Protein AF-A0AAD4PW02-F1 (afdb_monomer)

Solvent-accessible surface area (backbone atoms only — not comparable to full-atom values): 6972 Å² total; per-residue (Å²): 130,81,77,55,73,68,57,54,52,50,54,52,51,53,50,52,49,54,52,52,51,55,52,48,54,51,51,54,50,52,54,48,52,50,52,51,51,51,52,54,50,50,52,50,49,53,52,52,48,54,64,70,67,43,84,69,78,70,46,72,63,56,52,48,52,53,54,51,51,54,70,73,43,82,84,74,67,84,66,75,78,61,82,86,66,71,66,84,79,74,75,71,48,60,14,84,78,80,66,47,73,72,39,48,57,92,73,39,90,84,55,83,128

Nearest PDB structures (foldseek):
  2ms0-assembly1_A  TM=4.867E-01  e=1.115E-01  Murine leukemia virus
  1q3y-assembly1_A  TM=4.349E-01  e=4.132E+00  unclassified

Foldseek 3Di:
DPPDPVVVVVVVVVVVVVVVVVVVVVVVVVVVVVVVVVVVVVVVVVVVVVVVPPPDPQDPVNVVVVVVVCVVDVPPDPDPPCVVPPDPDDFADAEPPPRDGNDYVVPDPPDDD

pLDDT: mean 79.1, std 17.26, range [43.88, 98.12]

Structure (mmCIF, N/CA/C/O backbone):
data_AF-A0AAD4PW02-F1
#
_entry.id   AF-A0AAD4PW02-F1
#
loop_
_atom_site.group_PDB
_atom_site.id
_atom_site.type_symbol
_atom_site.label_atom_id
_atom_site.label_alt_id
_atom_site.label_comp_id
_atom_site.label_asym_id
_atom_site.label_entity_id
_atom_site.label_seq_id
_atom_site.pdbx_PDB_ins_code
_atom_site.Cartn_x
_atom_site.Cartn_y
_atom_site.Car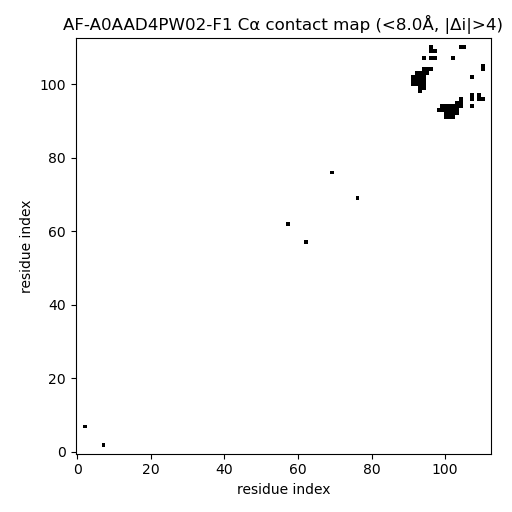tn_z
_atom_site.occupancy
_atom_site.B_iso_or_equiv
_atom_site.auth_seq_id
_atom_site.auth_comp_id
_atom_site.auth_asym_id
_atom_site.auth_atom_id
_atom_site.pdbx_PDB_model_num
ATOM 1 N N . MET A 1 1 ? 26.802 -5.399 -39.393 1.00 60.94 1 MET A N 1
ATOM 2 C CA . MET A 1 1 ? 27.169 -4.007 -39.046 1.00 60.94 1 MET A CA 1
ATOM 3 C C . MET A 1 1 ? 26.808 -3.765 -37.591 1.00 60.94 1 MET A C 1
ATOM 5 O O . MET A 1 1 ? 25.699 -4.143 -37.223 1.00 60.94 1 MET A O 1
ATOM 9 N N . PRO A 1 2 ? 27.699 -3.191 -36.766 1.00 71.56 2 PRO A N 1
ATOM 10 C CA . PRO A 1 2 ? 27.320 -2.759 -35.423 1.00 71.56 2 PRO A CA 1
ATOM 11 C C . PRO A 1 2 ? 26.205 -1.697 -35.506 1.00 71.56 2 PRO A C 1
ATOM 13 O O . PRO A 1 2 ? 26.131 -0.975 -36.508 1.00 71.56 2 PRO A O 1
ATOM 16 N N . PRO A 1 3 ? 25.307 -1.618 -34.506 1.00 70.94 3 PRO A N 1
ATOM 17 C CA . PRO A 1 3 ? 24.261 -0.602 -34.483 1.00 70.94 3 PRO A CA 1
ATOM 18 C C . PRO A 1 3 ? 24.891 0.792 -34.504 1.00 70.94 3 PRO A C 1
ATOM 20 O O . PRO A 1 3 ? 25.960 1.004 -33.927 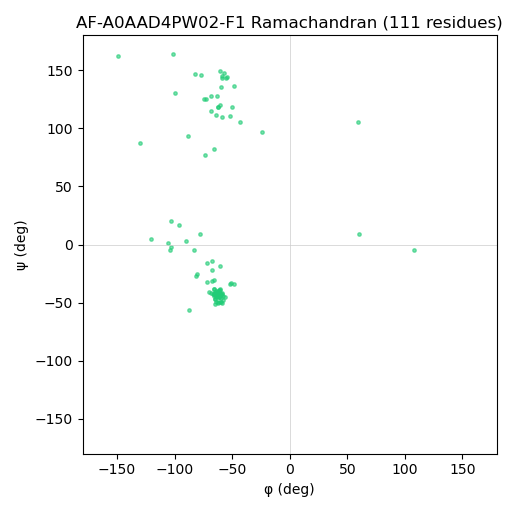1.00 70.94 3 PRO A O 1
ATOM 23 N N . SER A 1 4 ? 24.238 1.749 -35.173 1.00 85.31 4 SER A N 1
ATOM 24 C CA . SER A 1 4 ? 24.755 3.117 -35.188 1.00 85.31 4 SER A CA 1
ATOM 25 C C . SER A 1 4 ? 24.845 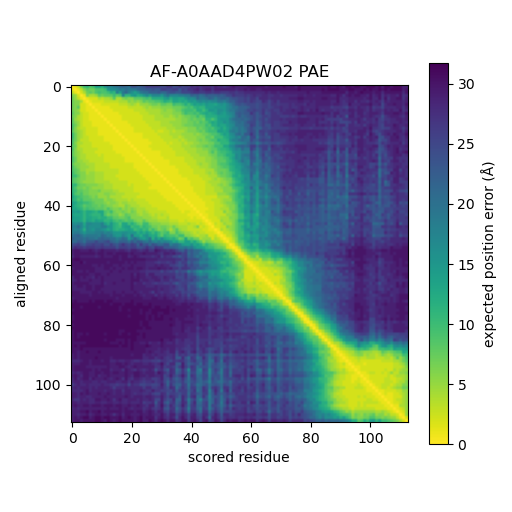3.649 -33.748 1.00 85.31 4 SER A C 1
ATOM 27 O O . SER A 1 4 ? 23.959 3.350 -32.937 1.00 85.31 4 SER A O 1
ATOM 29 N N . PRO A 1 5 ? 25.874 4.450 -33.416 1.00 86.50 5 PRO A N 1
ATOM 30 C CA . PRO A 1 5 ? 26.068 4.979 -32.063 1.00 86.50 5 PRO A CA 1
ATOM 31 C C . PRO A 1 5 ? 24.816 5.666 -31.499 1.00 86.50 5 PRO A C 1
ATOM 33 O O . PRO A 1 5 ? 24.500 5.547 -30.317 1.00 86.50 5 PRO A O 1
ATOM 36 N N . THR A 1 6 ? 24.047 6.322 -32.368 1.00 90.62 6 THR A N 1
ATOM 37 C CA . THR A 1 6 ? 22.794 6.995 -32.025 1.00 90.62 6 THR A CA 1
ATOM 38 C C . THR A 1 6 ? 21.693 6.018 -31.607 1.00 90.62 6 THR A C 1
ATOM 40 O O . THR A 1 6 ? 21.004 6.270 -30.624 1.00 90.62 6 THR A O 1
ATOM 43 N N . LYS A 1 7 ? 21.533 4.884 -32.306 1.00 89.69 7 LYS A N 1
ATOM 44 C CA . LYS A 1 7 ? 20.527 3.864 -31.956 1.00 89.69 7 LYS A CA 1
ATOM 45 C C . LYS A 1 7 ? 20.815 3.249 -30.589 1.00 89.69 7 LYS A C 1
ATOM 47 O O . LYS A 1 7 ? 19.913 3.140 -29.769 1.00 89.69 7 LYS A O 1
ATOM 52 N N . HIS A 1 8 ? 22.082 2.941 -30.324 1.00 91.75 8 HIS A N 1
ATOM 53 C CA . HIS A 1 8 ? 22.505 2.423 -29.025 1.00 91.75 8 HIS A CA 1
ATOM 54 C C . HIS A 1 8 ? 22.193 3.406 -27.883 1.00 91.75 8 HIS A C 1
ATOM 56 O O . HIS A 1 8 ? 21.679 3.006 -26.842 1.00 91.75 8 HIS A O 1
ATOM 62 N N . LEU A 1 9 ? 22.456 4.702 -28.087 1.00 94.69 9 LEU A N 1
ATOM 63 C CA . LEU A 1 9 ? 22.104 5.749 -27.124 1.00 94.69 9 LEU A CA 1
ATOM 64 C C . LEU A 1 9 ? 20.600 5.783 -26.826 1.00 94.69 9 LEU A C 1
ATOM 66 O O . LEU A 1 9 ? 20.216 5.796 -25.658 1.00 94.69 9 LEU A O 1
ATOM 70 N N . PHE A 1 10 ? 19.752 5.750 -27.857 1.00 95.00 10 PHE A N 1
ATOM 71 C CA . PHE A 1 10 ? 18.299 5.724 -27.667 1.00 95.00 10 PHE A CA 1
ATOM 72 C C . PHE A 1 10 ? 17.831 4.474 -26.921 1.00 95.00 10 PHE A C 1
ATOM 74 O O . PHE A 1 10 ? 17.036 4.592 -25.990 1.00 95.00 10 PHE A O 1
ATOM 81 N N . ASP A 1 11 ? 18.365 3.300 -27.252 1.00 94.12 11 ASP A N 1
ATOM 82 C CA . ASP A 1 11 ? 18.021 2.060 -26.555 1.00 94.12 11 ASP A CA 1
ATOM 83 C C . ASP A 1 11 ? 18.409 2.115 -25.071 1.00 94.12 11 ASP A C 1
ATOM 85 O O . ASP A 1 11 ? 17.639 1.682 -24.211 1.00 94.12 11 ASP A O 1
ATOM 89 N N . CYS A 1 12 ? 19.576 2.678 -24.743 1.00 94.25 12 CYS A N 1
ATOM 90 C CA . CYS A 1 12 ? 19.995 2.893 -23.359 1.00 94.25 12 CYS A CA 1
ATOM 91 C C . CYS A 1 12 ? 19.062 3.856 -22.615 1.00 94.25 12 CYS A C 1
ATOM 93 O O . CYS A 1 12 ? 18.697 3.578 -21.473 1.00 94.25 12 CYS A O 1
ATOM 95 N N . LEU A 1 13 ? 18.650 4.956 -23.253 1.00 97.12 13 LEU A N 1
ATOM 96 C CA . LEU A 1 13 ? 17.731 5.930 -22.658 1.00 97.12 13 LEU A CA 1
ATOM 97 C C . LEU A 1 13 ? 16.354 5.322 -22.396 1.00 97.12 13 LEU A C 1
ATOM 99 O O . LEU A 1 13 ? 15.823 5.459 -21.294 1.00 97.12 13 LEU A O 1
ATOM 103 N N . ILE A 1 14 ? 15.799 4.611 -23.379 1.00 96.81 14 ILE A N 1
ATOM 104 C CA . ILE A 1 14 ? 14.498 3.950 -23.254 1.00 96.81 14 ILE A CA 1
ATOM 105 C C . ILE A 1 14 ? 14.554 2.922 -22.126 1.00 96.81 14 ILE A C 1
ATOM 107 O O . ILE A 1 14 ? 13.715 2.955 -21.228 1.00 96.81 14 ILE A O 1
ATOM 111 N N . LYS A 1 15 ? 15.578 2.060 -22.113 1.00 96.94 15 LYS A N 1
ATOM 112 C CA . LYS A 1 15 ? 15.760 1.064 -21.049 1.00 96.94 15 LYS A CA 1
ATOM 113 C C . LYS A 1 15 ? 15.895 1.727 -19.682 1.00 96.94 15 LYS A C 1
ATOM 115 O O . LYS A 1 15 ? 15.161 1.367 -18.766 1.00 96.94 15 LYS A O 1
ATOM 120 N N . GLY A 1 16 ? 16.758 2.735 -19.554 1.00 97.38 16 GLY A N 1
ATOM 121 C CA . GLY A 1 16 ? 16.947 3.476 -18.306 1.00 97.38 16 GLY A CA 1
ATOM 122 C C . GLY A 1 16 ? 15.644 4.084 -17.787 1.00 97.38 16 GLY A C 1
ATOM 123 O O . GLY A 1 16 ? 15.309 3.922 -16.614 1.00 97.38 16 GLY A O 1
ATOM 124 N N . TYR A 1 17 ? 14.862 4.703 -18.674 1.00 97.56 17 TYR A N 1
ATOM 125 C CA . TYR A 1 17 ? 13.568 5.277 -18.323 1.00 97.56 17 TYR A CA 1
ATOM 126 C C . TYR A 1 17 ? 12.548 4.209 -17.908 1.00 97.56 17 TYR A C 1
ATOM 128 O O . TYR A 1 17 ? 11.884 4.362 -16.883 1.00 97.56 17 TYR A O 1
ATOM 136 N N . THR A 1 18 ? 12.452 3.096 -18.643 1.00 97.50 18 THR A N 1
ATOM 137 C CA . THR A 1 18 ? 11.542 1.997 -18.281 1.00 97.50 18 THR A CA 1
ATOM 138 C C . THR A 1 18 ? 11.875 1.398 -16.915 1.00 97.50 18 THR A C 1
ATOM 140 O O . THR A 1 18 ? 10.971 1.208 -16.101 1.00 97.50 18 THR A O 1
ATOM 143 N N . THR A 1 19 ? 13.158 1.193 -16.610 1.00 97.56 19 THR A N 1
ATOM 144 C CA . THR A 1 19 ? 13.607 0.716 -15.296 1.00 97.56 19 THR A CA 1
ATOM 145 C C . THR A 1 19 ? 13.264 1.721 -14.198 1.00 97.56 19 THR A C 1
ATOM 147 O O . THR A 1 19 ? 12.736 1.342 -13.154 1.00 97.56 19 THR A O 1
ATOM 150 N N . ALA A 1 20 ? 13.494 3.017 -14.436 1.00 98.12 20 ALA A N 1
ATOM 151 C CA . ALA A 1 20 ? 13.149 4.065 -13.479 1.00 98.12 20 ALA A CA 1
ATOM 152 C C . ALA A 1 20 ? 11.639 4.116 -13.196 1.00 98.12 20 ALA A C 1
ATOM 154 O O . ALA A 1 20 ? 11.231 4.272 -12.045 1.00 98.12 20 ALA A O 1
ATOM 155 N N . LEU A 1 21 ? 10.794 3.946 -14.216 1.00 97.81 21 LEU A N 1
ATOM 156 C CA . LEU A 1 21 ? 9.342 3.882 -14.041 1.00 97.81 21 LEU A CA 1
ATOM 157 C C . LEU A 1 21 ? 8.908 2.671 -13.212 1.00 97.81 21 LEU A C 1
ATOM 159 O O . LEU A 1 21 ? 8.091 2.821 -12.303 1.00 97.81 21 LEU A O 1
ATOM 163 N N . GLN A 1 22 ? 9.461 1.491 -13.492 1.00 97.50 22 GLN A N 1
ATOM 164 C CA . GLN A 1 22 ? 9.152 0.273 -12.739 1.00 97.50 22 GLN A CA 1
ATOM 165 C C . GLN A 1 22 ? 9.536 0.414 -11.263 1.00 97.50 22 GLN A C 1
ATOM 167 O O . GLN A 1 22 ? 8.728 0.116 -10.382 1.00 97.50 22 GLN A O 1
ATOM 172 N N . LEU A 1 23 ? 10.731 0.944 -10.987 1.00 97.75 23 LEU A N 1
ATOM 173 C CA . LEU A 1 23 ? 11.184 1.219 -9.624 1.00 97.75 23 LEU A CA 1
ATOM 174 C C . LEU A 1 23 ? 10.280 2.240 -8.927 1.00 97.75 23 LEU A C 1
ATOM 176 O O . LEU A 1 23 ? 9.853 2.015 -7.797 1.00 97.75 23 LEU A O 1
ATOM 180 N N . ASN A 1 24 ? 9.919 3.329 -9.608 1.00 98.06 24 ASN A N 1
ATOM 181 C CA . ASN A 1 24 ? 9.010 4.329 -9.052 1.00 98.06 24 ASN A CA 1
ATOM 182 C C . ASN A 1 24 ? 7.631 3.747 -8.725 1.00 98.06 24 ASN A C 1
ATOM 184 O O . ASN A 1 24 ? 7.061 4.0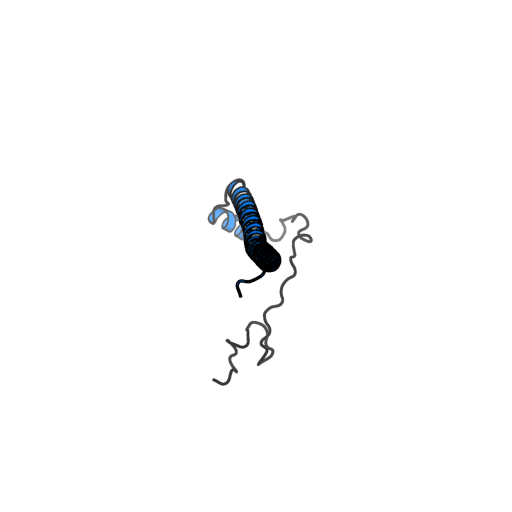87 -7.689 1.00 98.06 24 ASN A O 1
ATOM 188 N N . ALA A 1 25 ? 7.095 2.854 -9.559 1.00 97.69 25 ALA A N 1
ATOM 189 C CA . ALA A 1 25 ? 5.820 2.198 -9.286 1.00 97.69 25 ALA A CA 1
ATOM 190 C C . ALA A 1 25 ? 5.874 1.353 -8.000 1.00 97.69 25 ALA A C 1
ATOM 192 O O . ALA A 1 25 ? 4.966 1.440 -7.168 1.00 97.69 25 ALA A O 1
ATOM 193 N N . ILE A 1 26 ? 6.956 0.592 -7.802 1.00 97.94 26 ILE A N 1
ATOM 194 C CA . ILE A 1 26 ? 7.183 -0.197 -6.582 1.00 97.94 26 ILE A CA 1
ATOM 195 C C . ILE A 1 26 ? 7.295 0.731 -5.366 1.00 97.94 26 ILE A C 1
ATOM 197 O O . ILE A 1 26 ? 6.554 0.568 -4.397 1.00 97.94 26 ILE A O 1
ATOM 201 N N . LEU A 1 27 ? 8.134 1.766 -5.452 1.00 98.06 27 LEU A N 1
ATOM 202 C CA . LEU A 1 27 ? 8.344 2.725 -4.366 1.00 98.06 27 LEU A CA 1
ATOM 203 C C . LEU A 1 27 ? 7.061 3.464 -3.976 1.00 98.06 27 LEU A C 1
ATOM 205 O O . LEU A 1 27 ? 6.816 3.713 -2.796 1.00 98.06 27 LEU A O 1
ATOM 209 N N . LEU A 1 28 ? 6.214 3.821 -4.944 1.00 98.12 28 LEU A N 1
ATOM 210 C CA . LEU A 1 28 ? 4.934 4.469 -4.666 1.00 98.12 28 LEU A CA 1
ATOM 211 C C . LEU A 1 28 ? 4.001 3.555 -3.871 1.00 98.12 28 LEU A C 1
ATOM 213 O O . LEU A 1 28 ? 3.361 4.027 -2.925 1.00 98.12 28 LEU A O 1
ATOM 217 N N . LYS A 1 29 ? 3.957 2.265 -4.220 1.00 97.62 29 LYS A N 1
ATOM 218 C CA . LYS A 1 29 ? 3.178 1.262 -3.493 1.00 97.62 29 LYS A CA 1
ATOM 219 C C . LYS A 1 29 ? 3.713 1.072 -2.076 1.00 97.62 29 LYS A C 1
ATOM 221 O O . LYS A 1 29 ? 2.956 1.224 -1.123 1.00 97.62 29 LYS A O 1
ATOM 226 N N . GLU A 1 30 ? 5.013 0.844 -1.922 1.00 97.81 30 GLU A N 1
ATOM 227 C CA . GLU A 1 30 ? 5.643 0.675 -0.607 1.00 97.81 30 GLU A CA 1
ATOM 228 C C . GLU A 1 30 ? 5.441 1.908 0.278 1.00 97.81 30 GLU A C 1
ATOM 230 O O . GLU A 1 30 ? 5.075 1.799 1.448 1.00 97.81 30 GLU A O 1
ATOM 235 N N . ARG A 1 31 ? 5.592 3.111 -0.287 1.00 98.06 31 ARG A N 1
ATOM 236 C CA . ARG A 1 31 ? 5.346 4.364 0.434 1.00 98.06 31 ARG A CA 1
ATOM 237 C C . ARG A 1 31 ? 3.895 4.482 0.891 1.00 98.06 31 ARG A C 1
ATOM 239 O O . ARG A 1 31 ? 3.643 4.989 1.987 1.00 98.06 31 ARG A O 1
ATOM 246 N N . TYR A 1 32 ? 2.940 4.067 0.061 1.00 97.81 32 TYR A N 1
ATOM 247 C CA . TYR A 1 32 ? 1.530 4.036 0.437 1.00 97.81 32 TYR A CA 1
ATOM 248 C C . TYR A 1 32 ? 1.287 3.040 1.578 1.00 97.81 32 TYR A C 1
ATOM 250 O O . TYR A 1 32 ? 0.724 3.422 2.607 1.00 97.81 32 TYR A O 1
ATOM 258 N N . ASP A 1 33 ? 1.785 1.811 1.444 1.00 97.69 33 ASP A N 1
ATOM 259 C CA . ASP A 1 33 ? 1.629 0.750 2.441 1.00 97.69 33 ASP A CA 1
ATOM 260 C C . ASP A 1 33 ? 2.235 1.155 3.793 1.00 97.69 33 ASP A C 1
ATOM 262 O O . ASP A 1 33 ? 1.598 1.000 4.840 1.00 97.69 33 ASP A O 1
ATOM 266 N N . LEU A 1 34 ? 3.415 1.784 3.781 1.00 98.06 34 LEU A N 1
ATOM 267 C CA . LEU A 1 34 ? 4.055 2.339 4.974 1.00 98.06 34 LEU A CA 1
ATOM 268 C C . LEU A 1 34 ? 3.203 3.427 5.634 1.00 98.06 34 LEU A C 1
ATOM 270 O O . LEU A 1 34 ? 3.025 3.418 6.854 1.00 98.06 34 LEU A O 1
ATOM 274 N N . ARG A 1 35 ? 2.626 4.354 4.859 1.00 97.56 35 ARG A N 1
ATOM 275 C CA . ARG A 1 35 ? 1.732 5.392 5.405 1.00 97.56 35 ARG A CA 1
ATOM 276 C C . ARG A 1 35 ? 0.491 4.782 6.047 1.00 97.56 35 ARG A C 1
ATOM 278 O O . ARG A 1 35 ? 0.104 5.200 7.140 1.00 97.56 35 ARG A O 1
ATOM 285 N N . VAL A 1 36 ? -0.106 3.777 5.410 1.00 97.56 36 VAL A N 1
ATOM 286 C CA . VAL A 1 36 ? -1.255 3.047 5.959 1.00 97.56 36 VAL A CA 1
ATOM 287 C C . VAL A 1 36 ? -0.870 2.321 7.251 1.00 97.56 36 VAL A C 1
ATOM 289 O O . VAL A 1 36 ? -1.602 2.407 8.240 1.00 97.56 36 VAL A O 1
ATOM 292 N N . ALA A 1 37 ? 0.284 1.652 7.290 1.00 97.06 37 ALA A N 1
ATOM 293 C CA . ALA A 1 37 ? 0.781 0.969 8.482 1.00 97.06 37 ALA A CA 1
ATOM 294 C C . ALA A 1 37 ? 1.029 1.943 9.647 1.00 97.06 37 ALA A C 1
ATOM 296 O O . ALA A 1 37 ? 0.577 1.686 10.766 1.00 97.06 37 ALA A O 1
ATOM 297 N N . ILE A 1 38 ? 1.654 3.095 9.380 1.00 96.69 38 ILE A N 1
ATOM 298 C CA . ILE A 1 38 ? 1.859 4.162 10.370 1.00 96.69 38 ILE A CA 1
ATOM 299 C C . ILE A 1 38 ? 0.516 4.659 10.902 1.00 96.69 38 ILE A C 1
ATOM 301 O O . ILE A 1 38 ? 0.346 4.779 12.116 1.00 96.69 38 ILE A O 1
ATOM 305 N N . GLN A 1 39 ? -0.457 4.915 10.025 1.00 95.81 39 GLN A N 1
ATOM 306 C CA . GLN A 1 39 ? -1.769 5.395 10.450 1.00 95.81 39 GLN A CA 1
ATOM 307 C C . GLN A 1 39 ? -2.483 4.365 11.332 1.00 95.81 39 GLN A C 1
ATOM 309 O O . GLN A 1 39 ? -3.008 4.719 12.387 1.00 95.81 39 GLN A O 1
ATOM 314 N N . ARG A 1 40 ? -2.432 3.079 10.964 1.00 94.81 40 ARG A N 1
ATOM 315 C CA . ARG A 1 40 ? -2.952 1.975 11.788 1.00 94.81 40 ARG A CA 1
ATOM 316 C C . ARG A 1 40 ? -2.247 1.881 13.141 1.00 94.81 40 ARG A C 1
ATOM 318 O O . ARG A 1 40 ? -2.881 1.594 14.151 1.00 94.81 40 ARG A O 1
ATOM 325 N N . GLN A 1 41 ? -0.937 2.102 13.190 1.00 94.50 41 GLN A N 1
ATOM 326 C CA . GLN A 1 41 ? -0.201 2.074 14.451 1.00 94.50 41 GLN A CA 1
ATOM 327 C C . GLN A 1 41 ? -0.559 3.272 15.336 1.00 94.50 41 GLN A C 1
ATOM 329 O O . GLN A 1 41 ? -0.743 3.098 16.541 1.00 94.50 41 GLN A O 1
ATOM 334 N N . LYS A 1 42 ? -0.711 4.468 14.754 1.00 93.88 42 LYS A N 1
ATOM 335 C CA . LYS A 1 42 ? -1.176 5.665 15.466 1.00 93.88 42 LYS A CA 1
ATOM 336 C C . LYS A 1 42 ? -2.556 5.437 16.071 1.00 93.88 42 LYS A C 1
ATOM 338 O O . LYS A 1 42 ? -2.705 5.622 17.274 1.00 93.88 42 LYS A O 1
ATOM 343 N N . THR A 1 43 ? -3.524 4.948 15.293 1.00 90.12 43 THR A N 1
ATOM 344 C CA . THR A 1 43 ? -4.871 4.663 15.814 1.00 90.12 43 THR A CA 1
ATOM 345 C C . THR A 1 43 ? -4.836 3.620 16.927 1.00 90.12 43 THR A C 1
ATOM 347 O O . THR A 1 43 ? -5.441 3.839 17.973 1.00 90.12 43 THR A O 1
ATOM 350 N N . LYS A 1 44 ? -4.060 2.536 16.774 1.00 90.69 44 LYS A N 1
ATOM 351 C CA . LYS A 1 44 ? -3.856 1.544 17.845 1.00 90.69 44 LYS A CA 1
ATOM 352 C C . LYS A 1 44 ? -3.285 2.167 19.120 1.00 90.69 44 LYS A C 1
ATOM 354 O O . LYS A 1 44 ? -3.776 1.867 20.205 1.00 90.69 44 LYS A O 1
ATOM 359 N N . ARG A 1 45 ? -2.277 3.040 19.013 1.00 88.12 45 ARG A N 1
ATOM 360 C CA . ARG A 1 45 ? -1.701 3.751 20.169 1.00 88.12 45 ARG A CA 1
ATOM 361 C C . ARG A 1 45 ? -2.723 4.672 20.828 1.00 88.12 45 ARG A C 1
ATOM 363 O O . ARG A 1 45 ? -2.833 4.648 22.046 1.00 88.12 45 ARG A O 1
ATOM 370 N N . THR A 1 46 ? -3.497 5.426 20.048 1.00 87.88 46 THR A N 1
ATOM 371 C CA . THR A 1 46 ? -4.562 6.292 20.573 1.00 87.88 46 THR A CA 1
ATOM 372 C C . THR A 1 46 ? -5.628 5.484 21.308 1.00 87.88 46 THR A C 1
ATOM 374 O O . THR A 1 46 ? -6.007 5.854 22.414 1.00 87.88 46 THR A O 1
ATOM 377 N N . ILE A 1 47 ? -6.081 4.361 20.739 1.00 79.00 47 ILE A N 1
ATOM 378 C CA . ILE A 1 47 ? -7.060 3.473 21.382 1.00 79.00 47 ILE A CA 1
ATOM 379 C C . 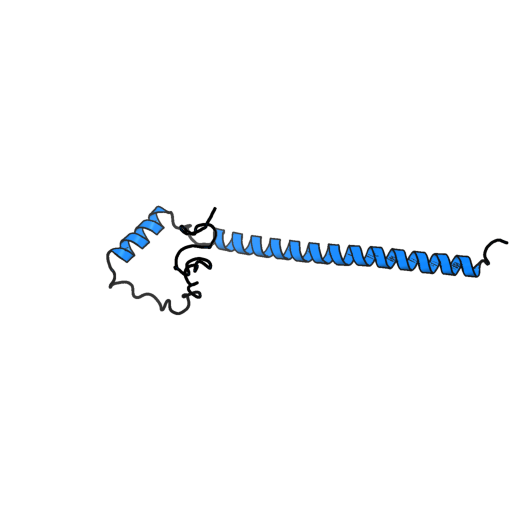ILE A 1 47 ? -6.486 2.909 22.683 1.00 79.00 47 ILE A C 1
ATOM 381 O O . ILE A 1 47 ? -7.123 3.023 23.725 1.00 79.00 47 ILE A O 1
ATOM 385 N N . LYS A 1 48 ? -5.262 2.366 22.653 1.00 76.25 48 LYS A N 1
ATOM 386 C CA . LYS A 1 48 ? -4.599 1.838 23.853 1.00 76.25 48 LYS A CA 1
ATOM 387 C C . LYS A 1 48 ? -4.430 2.914 24.930 1.00 76.25 48 LYS A C 1
ATOM 389 O O . LYS A 1 48 ? -4.678 2.638 26.095 1.00 76.25 48 LYS A O 1
ATOM 394 N N . GLY A 1 49 ? -4.058 4.134 24.542 1.00 78.44 49 GLY A N 1
ATOM 395 C CA . GLY A 1 49 ? -3.955 5.274 25.452 1.00 78.44 49 GLY A CA 1
ATOM 396 C C . GLY A 1 49 ? -5.295 5.637 26.091 1.00 78.44 49 GLY A C 1
ATOM 397 O O . GLY A 1 49 ? -5.348 5.831 27.296 1.00 78.44 49 GLY A O 1
ATOM 398 N N . ARG A 1 50 ? -6.394 5.650 25.324 1.00 72.19 50 ARG A N 1
ATOM 399 C CA . ARG A 1 50 ? -7.743 5.872 25.877 1.00 72.19 50 ARG A CA 1
ATOM 400 C C . ARG A 1 50 ? -8.152 4.782 26.867 1.00 72.19 50 ARG A C 1
ATOM 402 O O . ARG A 1 50 ? -8.718 5.107 27.897 1.00 72.19 50 ARG A O 1
ATOM 409 N N . VAL A 1 51 ? -7.845 3.518 26.572 1.00 66.62 51 VAL A N 1
ATOM 410 C CA . VAL A 1 51 ? -8.141 2.392 27.475 1.00 66.62 51 VAL A CA 1
ATOM 411 C C . VAL A 1 51 ? -7.323 2.480 28.766 1.00 66.62 51 VAL A C 1
ATOM 413 O O . VAL A 1 51 ? -7.868 2.261 29.838 1.00 66.62 51 VAL A O 1
ATOM 416 N N . LEU A 1 52 ? -6.035 2.825 28.682 1.00 66.00 52 LEU A N 1
ATOM 417 C CA . LEU A 1 52 ? -5.163 2.958 29.856 1.00 66.00 52 LEU A CA 1
ATOM 418 C C . LEU A 1 52 ? -5.483 4.192 30.711 1.00 66.00 52 LEU A C 1
ATOM 420 O O . LEU A 1 52 ? -5.311 4.145 31.922 1.00 66.00 52 LEU A O 1
ATOM 424 N N . ASN A 1 53 ? -5.945 5.276 30.087 1.00 61.25 53 ASN A N 1
ATOM 425 C CA . ASN A 1 53 ? -6.301 6.521 30.770 1.00 61.25 53 ASN A CA 1
ATOM 426 C C . ASN A 1 53 ? -7.770 6.565 31.221 1.00 61.25 53 ASN A C 1
ATOM 428 O O . ASN A 1 53 ? -8.196 7.592 31.746 1.00 61.25 53 ASN A O 1
ATOM 432 N N . MET A 1 54 ? -8.552 5.496 31.020 1.00 56.84 54 MET A N 1
ATOM 433 C CA . MET A 1 54 ? -9.846 5.368 31.693 1.00 56.84 54 MET A CA 1
ATOM 434 C C . MET A 1 54 ? -9.582 5.321 33.203 1.00 56.84 54 MET A C 1
ATOM 436 O O . MET A 1 54 ? -8.871 4.419 33.658 1.00 56.84 54 MET A O 1
ATOM 440 N N . PRO A 1 55 ? -10.097 6.286 33.985 1.00 52.78 55 PRO A N 1
ATOM 441 C CA . PRO A 1 55 ? -9.862 6.326 35.417 1.00 52.78 55 PRO A CA 1
ATOM 442 C C . PRO A 1 55 ? -10.492 5.081 36.036 1.00 52.78 55 PRO A C 1
ATOM 444 O O . PRO A 1 55 ? -11.709 4.949 36.031 1.00 52.78 55 PRO A O 1
ATOM 447 N N . ARG A 1 56 ? -9.631 4.181 36.535 1.00 54.47 56 ARG A N 1
ATOM 448 C CA . ARG A 1 56 ? -9.967 2.891 37.150 1.00 54.47 56 ARG A CA 1
ATOM 449 C C . ARG A 1 56 ? -10.734 1.982 36.180 1.00 54.47 56 ARG A C 1
ATOM 451 O O . ARG A 1 56 ? -11.918 2.166 35.923 1.00 54.47 56 ARG A O 1
ATOM 458 N N . ALA A 1 57 ? -10.063 0.964 35.637 1.00 60.34 57 ALA A N 1
ATOM 459 C CA . ALA A 1 57 ? -10.783 -0.156 35.040 1.00 60.34 57 ALA A CA 1
ATOM 460 C C . ALA A 1 57 ? -11.790 -0.648 36.089 1.00 60.34 57 ALA A C 1
ATOM 462 O O . ALA A 1 57 ? -11.358 -1.134 37.134 1.00 60.34 57 ALA A O 1
ATOM 463 N N . MET A 1 58 ? -13.093 -0.442 35.850 1.00 61.25 58 MET A N 1
ATOM 464 C CA . MET A 1 58 ? -14.133 -1.013 36.702 1.00 61.25 58 MET A CA 1
ATOM 465 C C . MET A 1 58 ? -13.809 -2.493 36.838 1.00 61.25 58 MET A C 1
ATOM 467 O O . MET A 1 58 ? -13.719 -3.207 35.832 1.00 61.25 58 MET A O 1
ATOM 471 N N . GLY A 1 59 ? -13.563 -2.934 38.070 1.00 65.81 59 GLY A N 1
ATOM 472 C CA . GLY A 1 59 ? -13.401 -4.354 38.332 1.00 65.81 59 GLY A CA 1
ATOM 473 C C . GLY A 1 59 ? -14.664 -5.071 37.865 1.00 65.81 59 GLY A C 1
ATOM 474 O O . GLY A 1 59 ? -15.756 -4.513 37.942 1.00 65.81 59 GLY A O 1
ATOM 475 N N . VAL A 1 60 ? -14.544 -6.310 37.387 1.00 63.06 60 VAL A N 1
ATOM 476 C CA . VAL A 1 60 ? -15.713 -7.110 36.972 1.00 63.06 60 VAL A CA 1
ATOM 477 C C . VAL A 1 60 ? -16.789 -7.132 38.074 1.00 63.06 60 VAL A C 1
ATOM 479 O O . VAL A 1 60 ? -17.971 -7.072 37.757 1.00 63.06 60 VAL A O 1
ATOM 482 N N . SER A 1 61 ? -16.377 -7.102 39.348 1.00 60.59 61 SER A N 1
ATOM 483 C CA . SER A 1 61 ? -17.261 -6.964 40.517 1.00 60.59 61 SER A CA 1
ATOM 484 C C . SER A 1 61 ? -17.995 -5.619 40.571 1.00 60.59 61 SER A C 1
ATOM 486 O O . SER A 1 61 ? -19.205 -5.597 40.742 1.00 60.59 61 SER A O 1
ATOM 488 N N . GLU A 1 62 ? -17.296 -4.499 40.360 1.00 61.47 62 GLU A N 1
ATOM 489 C CA . GLU A 1 62 ? -17.903 -3.158 40.384 1.00 61.47 62 GLU A CA 1
ATOM 490 C C . GLU A 1 62 ? -18.905 -2.991 39.233 1.00 61.47 62 GLU A C 1
ATOM 492 O O . GLU A 1 62 ? -19.987 -2.438 39.412 1.00 61.47 62 GLU A O 1
ATOM 497 N N . ALA A 1 63 ? -18.588 -3.539 38.055 1.00 67.56 63 ALA A N 1
ATOM 498 C CA . ALA A 1 63 ? -19.511 -3.554 36.924 1.00 67.56 63 ALA A CA 1
ATOM 499 C C . ALA A 1 63 ? -20.757 -4.412 37.213 1.00 67.56 63 ALA A C 1
ATOM 501 O O . ALA A 1 63 ? -21.871 -4.012 36.875 1.00 67.56 63 ALA A O 1
ATOM 502 N N . GLN A 1 64 ? -20.576 -5.568 37.861 1.00 71.12 64 GLN A N 1
ATOM 503 C CA . GLN A 1 64 ? -21.674 -6.448 38.261 1.00 71.12 64 GLN A CA 1
ATOM 504 C C . GLN A 1 64 ? -22.575 -5.797 39.316 1.00 71.12 64 GLN A C 1
ATOM 506 O O . GLN A 1 64 ? -23.796 -5.844 39.172 1.00 71.12 64 GLN A O 1
ATOM 511 N N . GLU A 1 65 ? -22.003 -5.128 40.315 1.00 69.12 65 GLU A N 1
ATOM 512 C CA . GLU A 1 65 ? -22.748 -4.400 41.347 1.00 69.12 65 GLU A CA 1
ATOM 513 C C . GLU A 1 65 ? -23.577 -3.257 40.757 1.00 69.12 65 GLU A C 1
ATOM 515 O O . GLU A 1 65 ? -24.748 -3.115 41.099 1.00 69.12 65 GLU A O 1
ATOM 520 N N . ILE A 1 66 ? -23.028 -2.499 39.803 1.00 68.88 66 ILE A N 1
ATOM 521 C CA . ILE A 1 66 ? -23.772 -1.439 39.108 1.00 68.88 66 ILE A CA 1
ATOM 522 C C . ILE A 1 66 ? -24.929 -2.031 38.295 1.00 68.88 66 ILE A C 1
ATOM 524 O O . ILE A 1 66 ? -26.041 -1.505 38.336 1.00 68.88 66 ILE A O 1
ATOM 528 N N . THR A 1 67 ? -24.710 -3.147 37.588 1.00 68.25 67 THR A N 1
ATOM 529 C CA . THR A 1 67 ? -25.798 -3.816 36.854 1.00 68.25 67 THR A CA 1
ATOM 530 C C . THR A 1 67 ? -26.863 -4.398 37.782 1.00 68.25 67 THR A C 1
ATOM 532 O O . THR A 1 67 ? -28.047 -4.295 37.477 1.00 68.25 67 THR A O 1
ATOM 535 N N . ALA A 1 68 ? -26.475 -4.960 38.929 1.00 71.38 68 ALA A N 1
ATOM 536 C CA . ALA A 1 68 ? -27.407 -5.501 39.913 1.00 71.38 68 ALA A CA 1
ATOM 537 C C . ALA A 1 68 ? -28.219 -4.386 40.591 1.00 71.38 68 ALA A C 1
ATOM 539 O O . ALA A 1 68 ? -29.435 -4.510 40.729 1.00 71.38 68 ALA A O 1
ATOM 540 N N . ALA A 1 69 ? -27.578 -3.268 40.939 1.00 64.31 69 ALA A N 1
ATOM 541 C CA . ALA A 1 69 ? -28.238 -2.095 41.505 1.00 64.31 69 ALA A CA 1
ATOM 542 C C . ALA A 1 69 ? -29.224 -1.449 40.513 1.00 64.31 69 ALA A C 1
ATOM 544 O O . ALA A 1 69 ? -30.334 -1.085 40.900 1.00 64.31 69 ALA A O 1
ATOM 545 N N . ALA A 1 70 ? -28.866 -1.376 39.226 1.00 61.66 70 ALA A N 1
ATOM 546 C CA . ALA A 1 70 ? -29.744 -0.863 38.171 1.00 61.66 70 ALA A CA 1
ATOM 547 C C . ALA A 1 70 ? -30.979 -1.752 37.925 1.00 61.66 70 ALA A C 1
ATOM 549 O O . ALA A 1 70 ? -32.037 -1.249 37.556 1.00 61.66 70 ALA A O 1
ATOM 550 N N . LEU A 1 71 ? -30.863 -3.065 38.148 1.00 62.16 71 LEU A N 1
ATOM 551 C CA . LEU A 1 71 ? -31.982 -4.008 38.046 1.00 62.16 71 LEU A CA 1
ATOM 552 C C . LEU A 1 71 ? -32.875 -4.010 39.300 1.00 62.16 71 LEU A C 1
ATOM 554 O O . LEU A 1 71 ? -34.053 -4.342 39.197 1.00 62.16 71 LEU A O 1
ATOM 558 N N . ALA A 1 72 ? -32.337 -3.638 40.466 1.00 62.34 72 ALA A N 1
ATOM 559 C CA . ALA A 1 72 ? -33.063 -3.617 41.739 1.00 62.34 72 ALA A CA 1
ATOM 560 C C . ALA A 1 72 ? -33.936 -2.361 41.941 1.00 62.34 72 ALA A C 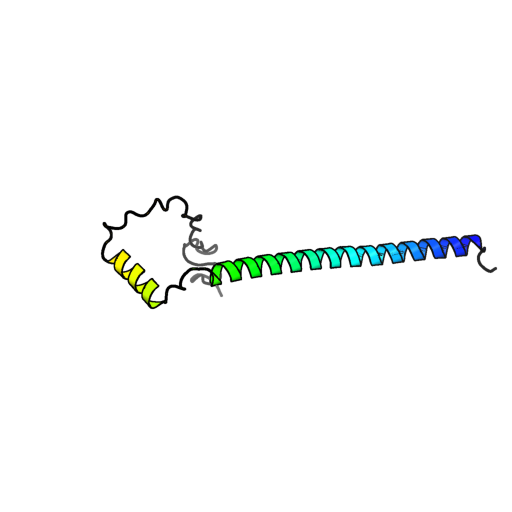1
ATOM 562 O O . ALA A 1 72 ? -34.951 -2.434 42.630 1.00 62.34 72 ALA A O 1
ATOM 563 N N . HIS A 1 73 ? -33.582 -1.225 41.327 1.00 51.75 73 HIS A N 1
ATOM 564 C CA . HIS A 1 73 ? -34.364 0.016 41.390 1.00 51.75 73 HIS A CA 1
ATOM 565 C C . HIS A 1 73 ? -34.609 0.605 39.988 1.00 51.75 73 HIS A C 1
ATOM 567 O O . HIS A 1 73 ? -33.861 1.482 39.550 1.00 51.75 73 HIS A O 1
ATOM 573 N N . PRO A 1 74 ? -35.682 0.188 39.288 1.00 53.94 74 PRO A N 1
ATOM 574 C CA . PRO A 1 74 ? -35.999 0.703 37.954 1.00 53.94 74 PRO A CA 1
ATOM 575 C C . PRO A 1 74 ? -36.420 2.185 37.931 1.00 53.94 74 PRO A C 1
ATOM 577 O O . PRO A 1 74 ? -36.416 2.786 36.863 1.00 53.94 74 PRO A O 1
ATOM 580 N N . GLU A 1 75 ? -36.751 2.798 39.076 1.00 51.03 75 GLU A N 1
ATOM 581 C CA . GLU A 1 75 ? -37.302 4.167 39.122 1.00 51.03 75 GLU A CA 1
ATOM 582 C C . GLU A 1 75 ? -36.323 5.272 39.565 1.00 51.03 75 GLU A C 1
ATOM 584 O O . GLU A 1 75 ? -36.674 6.447 39.509 1.00 51.03 75 GLU A O 1
ATOM 589 N N . ALA A 1 76 ? -35.087 4.951 39.968 1.00 46.53 76 ALA A N 1
ATOM 590 C CA . ALA A 1 76 ? -34.148 5.956 40.501 1.00 46.53 76 ALA A CA 1
ATOM 591 C C . ALA A 1 76 ? -33.007 6.352 39.547 1.00 46.53 76 ALA A C 1
ATOM 593 O O . ALA A 1 76 ? -32.166 7.179 39.898 1.00 46.53 76 ALA A O 1
ATOM 594 N N . SER A 1 77 ? -32.961 5.803 38.331 1.00 44.19 77 SER A N 1
ATOM 595 C CA . SER A 1 77 ? -32.019 6.280 37.318 1.00 44.19 77 SER A CA 1
ATOM 596 C C . SER A 1 77 ? -32.666 7.414 36.530 1.00 44.19 77 SER A C 1
ATOM 598 O O . SER A 1 77 ? -33.334 7.185 35.525 1.00 44.19 77 SER A O 1
ATOM 600 N N . GLN A 1 78 ? -32.435 8.659 36.953 1.00 49.00 78 GLN A N 1
ATOM 601 C CA . GLN A 1 78 ? -32.448 9.778 36.008 1.00 49.00 78 GLN A CA 1
ATOM 602 C C . GLN A 1 78 ? -31.268 9.570 35.057 1.00 49.00 78 GLN A C 1
ATOM 604 O O . GLN A 1 78 ? -30.161 10.060 35.262 1.00 49.00 78 GLN A O 1
ATOM 609 N N . ILE A 1 79 ? -31.504 8.732 34.053 1.00 48.50 79 ILE A N 1
ATOM 610 C CA . ILE A 1 79 ? -30.587 8.455 32.961 1.00 48.50 79 ILE A CA 1
ATOM 611 C C . ILE A 1 79 ? -30.397 9.788 32.223 1.00 48.50 79 ILE A C 1
ATOM 613 O O . ILE A 1 79 ? -31.383 10.324 31.710 1.00 48.50 79 ILE A O 1
ATOM 617 N N . PRO A 1 80 ? -29.178 10.355 32.144 1.00 43.88 80 PRO A N 1
ATOM 618 C CA . PRO A 1 80 ? -28.941 11.462 31.234 1.00 43.88 80 PRO A CA 1
ATOM 619 C C . PRO A 1 80 ? -29.241 10.938 29.834 1.00 43.88 80 PRO A C 1
ATOM 621 O O . PRO A 1 80 ? -28.657 9.940 29.417 1.00 43.88 80 PRO A O 1
ATOM 624 N N . ASN A 1 81 ? -30.215 11.575 29.185 1.00 45.91 81 ASN A N 1
ATOM 625 C CA . ASN A 1 81 ? -30.829 11.196 27.920 1.00 45.91 81 ASN A CA 1
ATOM 626 C C . ASN A 1 81 ? -29.925 10.307 27.025 1.00 45.91 81 ASN A C 1
ATOM 628 O O . ASN A 1 81 ? -29.050 10.795 26.308 1.00 45.91 81 ASN A O 1
ATOM 632 N N . LEU A 1 82 ? -30.142 8.984 27.096 1.00 47.41 82 LEU A N 1
ATOM 633 C CA . LEU A 1 82 ? -29.446 7.960 26.305 1.00 47.41 82 LEU A CA 1
ATOM 634 C C . LEU A 1 82 ? -29.983 7.858 24.865 1.00 47.41 82 LEU A C 1
ATOM 636 O O . LEU A 1 82 ? -29.560 6.968 24.127 1.00 47.41 82 LEU A O 1
ATOM 640 N N . GLU A 1 83 ? -30.850 8.772 24.415 1.00 47.06 83 GLU A N 1
ATOM 641 C CA . GLU A 1 83 ? -31.306 8.814 23.015 1.00 47.06 83 GLU A CA 1
ATOM 642 C C . GLU A 1 83 ? -30.144 9.039 22.027 1.00 47.06 83 GLU A C 1
ATOM 644 O O . GLU A 1 83 ? -30.249 8.694 20.853 1.00 47.06 83 GLU A O 1
ATOM 649 N N . ALA A 1 84 ? -28.989 9.532 22.491 1.00 49.50 84 ALA A N 1
ATOM 650 C CA . ALA A 1 84 ? -27.795 9.700 21.661 1.00 49.50 84 ALA A CA 1
ATOM 651 C C . ALA A 1 84 ? -26.930 8.427 21.498 1.00 49.50 84 ALA A C 1
ATOM 653 O O . ALA A 1 84 ? -25.945 8.462 20.757 1.00 49.50 84 ALA A O 1
ATOM 654 N N . LEU A 1 85 ? -27.256 7.310 22.170 1.00 51.41 85 LEU A N 1
ATOM 655 C CA . LEU A 1 85 ? -26.433 6.086 22.181 1.00 51.41 85 LEU A CA 1
ATOM 656 C C . LEU A 1 85 ? -27.136 4.829 21.656 1.00 51.41 85 LEU A C 1
ATOM 658 O O . LEU A 1 85 ? -26.527 3.755 21.644 1.00 51.41 85 LEU A O 1
ATOM 662 N N . GLU A 1 86 ? -28.368 4.939 21.155 1.00 58.22 86 GLU A N 1
ATOM 663 C CA . GLU A 1 86 ? -29.011 3.844 20.429 1.00 58.22 86 GLU A CA 1
ATOM 664 C C . GLU A 1 86 ? -28.383 3.696 19.038 1.00 58.22 86 GLU A C 1
ATOM 666 O O . GLU A 1 86 ? -28.919 4.093 18.002 1.00 58.22 86 GLU A O 1
ATOM 671 N N . GLY A 1 87 ? -27.196 3.088 19.005 1.00 60.88 87 GLY A N 1
ATOM 672 C CA . GLY A 1 87 ? -26.655 2.526 17.780 1.00 60.88 87 GLY A CA 1
ATOM 673 C C . GLY A 1 87 ? -27.727 1.668 17.106 1.00 60.88 87 GLY A C 1
ATOM 674 O O . GLY A 1 87 ? -28.432 0.910 17.771 1.00 60.88 87 GLY A O 1
ATOM 675 N N . ARG A 1 88 ? -27.859 1.804 15.780 1.00 61.38 88 ARG A N 1
ATOM 676 C CA . ARG A 1 88 ? -28.858 1.106 14.957 1.00 61.38 88 ARG A CA 1
ATOM 677 C C . ARG A 1 88 ? -28.960 -0.362 15.380 1.00 61.38 88 ARG A C 1
ATOM 679 O O . ARG A 1 88 ? -28.063 -1.151 15.066 1.00 61.38 88 ARG A O 1
ATOM 686 N N . ARG A 1 89 ? -30.042 -0.725 16.082 1.00 70.19 89 ARG A N 1
ATOM 687 C CA . ARG A 1 89 ? -30.302 -2.107 16.500 1.00 70.19 89 ARG A CA 1
ATOM 688 C C . ARG A 1 89 ? -30.355 -2.955 15.232 1.00 70.19 89 ARG A C 1
ATOM 690 O O . ARG A 1 89 ? -31.243 -2.788 14.396 1.00 70.19 89 ARG A O 1
ATOM 697 N N . ARG A 1 90 ? -29.345 -3.804 15.028 1.00 73.88 90 ARG A N 1
ATOM 698 C CA . ARG A 1 90 ? -29.335 -4.728 13.892 1.00 73.88 90 ARG A CA 1
ATOM 699 C C . ARG A 1 90 ? -30.431 -5.753 14.142 1.00 73.88 90 ARG A C 1
ATOM 701 O O . ARG A 1 90 ? -30.470 -6.350 15.215 1.00 73.88 90 ARG A O 1
ATOM 708 N N . ALA A 1 91 ? -31.313 -5.930 13.163 1.00 81.31 91 ALA A N 1
ATOM 709 C CA . ALA A 1 91 ? -32.317 -6.977 13.220 1.00 81.31 91 ALA A CA 1
ATOM 710 C C . ALA A 1 91 ? -31.636 -8.339 13.430 1.00 81.31 91 ALA A C 1
ATOM 712 O O . ALA A 1 91 ? -30.547 -8.589 12.902 1.00 81.31 91 ALA A O 1
ATOM 713 N N . LEU A 1 92 ? -32.288 -9.204 14.206 1.00 82.94 92 LEU A N 1
ATOM 714 C CA . LEU A 1 92 ? -31.888 -10.600 14.346 1.00 82.94 92 LEU A CA 1
ATOM 715 C C . LEU A 1 92 ? -31.807 -11.253 12.953 1.00 82.94 92 LEU A C 1
ATOM 717 O O . LEU A 1 92 ? -32.603 -10.916 12.071 1.00 82.94 92 LEU A O 1
ATOM 721 N N . PRO A 1 93 ? -30.853 -12.173 12.731 1.00 88.00 93 PRO A N 1
ATOM 722 C CA . PRO A 1 93 ? -30.668 -12.799 11.429 1.00 88.00 93 PRO A CA 1
ATOM 723 C C . PRO A 1 93 ? -31.935 -13.542 11.001 1.00 88.00 93 PRO A C 1
ATOM 725 O O . PRO A 1 93 ? -32.532 -14.270 11.793 1.00 88.00 93 PRO A O 1
ATOM 728 N N . THR A 1 94 ? -32.333 -13.372 9.745 1.00 90.19 94 THR A N 1
ATOM 729 C CA . THR A 1 94 ? -33.429 -14.115 9.120 1.00 90.19 94 THR A CA 1
ATOM 730 C C . THR A 1 94 ? -32.871 -15.252 8.276 1.00 90.19 94 THR A C 1
ATOM 732 O O . THR A 1 94 ? -31.972 -15.067 7.451 1.00 90.19 94 THR A O 1
ATOM 735 N N . CYS A 1 95 ? -33.400 -16.457 8.469 1.00 92.12 95 CYS A N 1
ATOM 736 C CA . CYS A 1 95 ? -32.969 -17.616 7.706 1.00 92.12 95 CYS A CA 1
ATOM 737 C C . CYS A 1 95 ? -33.489 -17.532 6.266 1.00 92.12 95 CYS A C 1
ATOM 739 O O . CYS A 1 95 ? -34.692 -17.454 6.042 1.00 92.12 95 CYS A O 1
ATOM 741 N N . SER A 1 96 ? -32.613 -17.619 5.264 1.00 89.69 96 SER A N 1
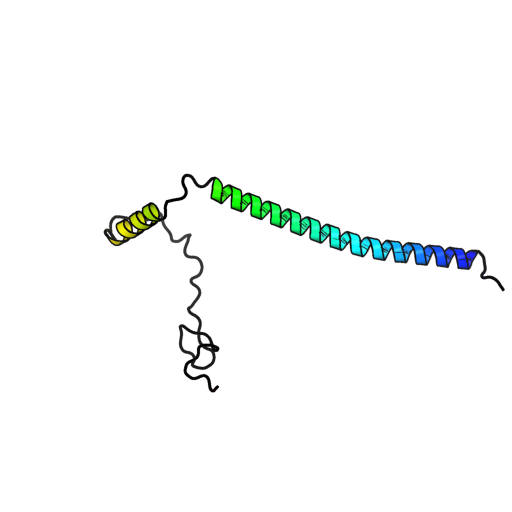ATOM 742 C CA . SER A 1 96 ? -33.034 -17.597 3.854 1.00 89.69 96 SER A CA 1
ATOM 743 C C . SER A 1 96 ? -33.753 -18.870 3.393 1.00 89.69 96 SER A C 1
ATOM 745 O O . SER A 1 96 ? -34.399 -18.842 2.351 1.00 89.69 96 SER A O 1
ATOM 747 N N . ASN A 1 97 ? -33.660 -19.970 4.151 1.00 88.62 97 ASN A N 1
ATOM 748 C CA . ASN A 1 97 ? -34.318 -21.237 3.819 1.00 88.62 97 ASN A CA 1
ATOM 749 C C . ASN A 1 97 ? -35.749 -21.304 4.379 1.00 88.62 97 ASN A C 1
ATOM 751 O O . ASN A 1 97 ? -36.701 -21.458 3.625 1.00 88.62 97 ASN A O 1
ATOM 755 N N . CYS A 1 98 ? -35.920 -21.127 5.695 1.00 90.38 98 CYS A N 1
ATOM 756 C CA . CYS A 1 98 ? -37.229 -21.232 6.356 1.00 90.38 98 CYS A CA 1
ATOM 757 C C . CYS A 1 98 ? -37.876 -19.885 6.716 1.00 90.38 98 CYS A C 1
ATOM 759 O O . CYS A 1 98 ? -38.978 -19.871 7.252 1.00 90.38 98 CYS A O 1
ATOM 761 N N . LYS A 1 99 ? -37.208 -18.752 6.455 1.00 89.44 99 LYS A N 1
ATOM 762 C CA . LYS A 1 99 ? -37.680 -17.382 6.751 1.00 89.44 99 LYS A CA 1
ATOM 763 C C . LYS A 1 99 ? -37.962 -17.084 8.230 1.00 8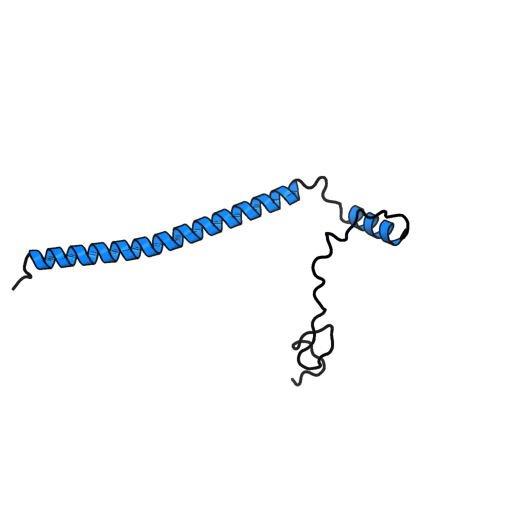9.44 99 LYS A C 1
ATOM 765 O O . LYS A 1 99 ? -38.454 -16.005 8.546 1.00 89.44 99 LYS A O 1
ATOM 770 N N . LEU A 1 100 ? -37.595 -17.987 9.140 1.00 90.56 100 LEU A N 1
ATOM 771 C CA . LEU A 1 100 ? -37.670 -17.756 10.580 1.00 90.56 100 LEU A CA 1
ATOM 772 C C . LEU A 1 100 ? -36.518 -16.858 11.054 1.00 90.56 100 LEU A C 1
ATOM 774 O O . LEU A 1 100 ? -35.401 -16.910 10.529 1.00 90.56 100 LEU A O 1
ATOM 778 N N . VAL A 1 101 ? -36.806 -16.034 12.059 1.00 88.56 101 VAL A N 1
ATOM 779 C CA . VAL A 1 101 ? -35.848 -15.126 12.703 1.00 88.56 101 VAL A CA 1
ATOM 780 C C . VAL A 1 101 ? -35.037 -15.892 13.755 1.00 88.56 101 VAL A C 1
ATOM 782 O O . VAL A 1 101 ? -35.553 -16.797 14.404 1.00 88.56 101 VAL A O 1
ATOM 785 N N . GLY A 1 102 ? -33.768 -15.528 13.941 1.00 90.06 102 GLY A N 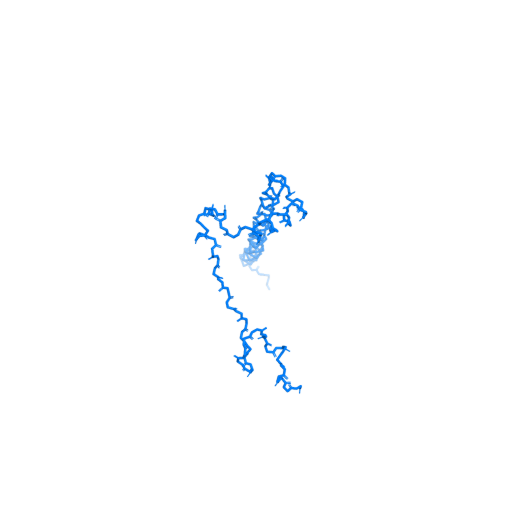1
ATOM 786 C CA . GLY A 1 102 ? -32.907 -16.030 15.017 1.00 90.06 102 GLY A CA 1
ATOM 787 C C . GLY A 1 102 ? -31.810 -17.001 14.576 1.00 90.06 102 GLY A C 1
ATOM 788 O O . GLY A 1 102 ? -30.970 -17.363 15.393 1.00 90.06 102 GLY A O 1
ATOM 789 N N . HIS A 1 103 ? -31.757 -17.393 13.299 1.00 91.00 103 HIS A N 1
ATOM 790 C CA . HIS A 1 103 ? -30.682 -18.237 12.770 1.00 91.00 103 HIS A CA 1
ATOM 791 C C . HIS A 1 103 ? -30.393 -17.959 11.290 1.00 91.00 103 HIS A C 1
ATOM 793 O O . HIS A 1 103 ? -31.197 -17.374 10.568 1.00 91.00 103 HIS A O 1
ATOM 799 N N . ILE A 1 104 ? -29.220 -18.398 10.831 1.00 91.19 104 ILE A N 1
ATOM 800 C CA . ILE A 1 104 ? -28.790 -18.322 9.428 1.00 91.19 104 ILE A CA 1
ATOM 801 C C . ILE A 1 104 ? -28.947 -19.684 8.736 1.00 91.19 104 ILE A C 1
ATOM 803 O O . ILE A 1 104 ? -29.050 -20.716 9.397 1.00 91.19 104 ILE A O 1
ATOM 807 N N . ARG A 1 105 ? -28.907 -19.704 7.395 1.00 88.31 105 ARG A N 1
ATOM 808 C CA . ARG A 1 105 ? -29.129 -20.905 6.560 1.00 88.31 105 ARG A CA 1
ATOM 809 C C . ARG A 1 105 ? -28.325 -22.140 6.994 1.00 88.31 105 ARG A C 1
ATOM 811 O O . ARG A 1 105 ? -28.808 -23.257 6.847 1.00 88.31 105 ARG A O 1
ATOM 818 N N . THR A 1 106 ? -27.108 -21.950 7.505 1.00 87.19 106 THR A N 1
ATOM 819 C CA . THR A 1 106 ? -26.209 -23.042 7.919 1.00 87.19 106 THR A CA 1
ATOM 820 C C . THR A 1 106 ? -26.717 -23.814 9.133 1.00 87.19 106 THR A C 1
ATOM 822 O O . THR A 1 106 ? -26.477 -25.011 9.216 1.00 87.19 106 THR A O 1
ATOM 825 N N . TYR A 1 107 ? -27.444 -23.151 10.032 1.00 86.38 107 TYR A N 1
ATOM 826 C CA . TYR A 1 107 ? -28.025 -23.737 11.245 1.00 86.38 107 TYR A CA 1
ATOM 827 C C . TYR A 1 107 ? -29.529 -23.990 11.088 1.00 86.38 107 TYR A C 1
ATOM 829 O O . TYR A 1 107 ? -30.262 -24.051 12.070 1.00 86.38 107 TYR A O 1
ATOM 837 N N . CYS A 1 108 ? -30.016 -24.067 9.848 1.00 89.62 108 CYS A N 1
ATOM 838 C CA . CYS A 1 108 ? -31.434 -24.249 9.593 1.00 89.62 108 CYS A CA 1
ATOM 839 C C . CYS A 1 108 ? -31.852 -25.697 9.900 1.00 89.62 108 CYS A C 1
ATOM 841 O O . CYS A 1 108 ? -31.279 -26.616 9.312 1.00 89.62 108 CYS A O 1
ATOM 843 N N . PRO A 1 109 ? -32.868 -25.916 10.755 1.00 86.44 109 PRO A N 1
ATOM 844 C CA . PRO A 1 109 ? -33.322 -27.259 11.121 1.00 86.44 109 PRO A CA 1
ATOM 845 C C . PRO A 1 109 ? -33.977 -28.002 9.950 1.00 86.44 109 PRO A C 1
ATOM 847 O O . PRO A 1 109 ? -34.018 -29.224 9.940 1.00 86.44 109 PRO A O 1
ATOM 850 N N . THR A 1 110 ? -34.461 -27.275 8.940 1.00 83.62 110 THR A N 1
ATOM 851 C CA . THR A 1 110 ? -35.042 -27.839 7.714 1.00 83.62 110 THR A CA 1
ATOM 852 C C . THR A 1 110 ? -34.037 -27.911 6.567 1.00 83.62 110 THR A C 1
ATOM 854 O O . THR A 1 110 ? -34.433 -28.009 5.407 1.00 83.62 110 THR A O 1
ATOM 857 N N . ARG A 1 111 ? -32.729 -27.801 6.841 1.00 76.25 111 ARG A N 1
ATOM 858 C CA . ARG A 1 111 ? -31.705 -27.959 5.805 1.00 76.25 111 ARG A CA 1
ATOM 859 C C . ARG A 1 111 ? -31.686 -29.429 5.354 1.00 76.25 111 ARG A C 1
ATOM 861 O O . ARG A 1 111 ? -31.304 -30.269 6.166 1.00 76.25 111 ARG A O 1
ATOM 868 N N . PRO A 1 112 ? -32.043 -29.751 4.094 1.00 72.19 112 PRO A N 1
ATOM 869 C CA . PRO A 1 112 ? -31.745 -31.071 3.559 1.00 72.19 112 PRO A CA 1
ATOM 870 C C . PRO A 1 112 ? -30.220 -31.216 3.527 1.00 72.19 112 PRO A C 1
ATOM 872 O O . PRO A 1 112 ? -29.520 -30.298 3.080 1.00 72.19 112 PRO A O 1
ATOM 875 N N . THR A 1 113 ? -29.724 -32.302 4.115 1.00 67.75 113 THR A N 1
ATOM 876 C CA . THR A 1 113 ? -28.299 -32.659 4.140 1.00 67.75 113 THR A CA 1
ATOM 877 C C . THR A 1 113 ? -27.752 -32.822 2.738 1.00 67.75 113 THR A C 1
ATOM 879 O O . THR A 1 113 ? -28.425 -33.524 1.951 1.00 67.75 113 THR A O 1
#

Mean predicted aligned error: 19.16 Å

Organism: NCBI:txid1131652

Secondary structure (DSSP, 8-state):
-PPPHHHHHHHHHHHHHHHHHHHHHHHHHHHHHHHHHHHHHHHHHHHHHHHHTSSS---HHHHHHHHHHHHH-TTS-----GGG-----PPPPBPTTT--BT--GGG-TT---

Sequence (113 aa):
MPPSPTKHLFDCLIKGYTTALQLNAILLKERYDLRVAIQRQKTKRTIKGRVLNMPRAMGVSEAQEITAAALAHPEASQIPNLEALEGRRRALPTCSNCKLVGHIRTYCPTRPT

Radius of gyration: 31.59 Å; Cα contacts (8 Å, |Δi|>4): 34; chains: 1; bounding box: 65×44×81 Å